Protein AF-A0A925JDQ9-F1 (afdb_monomer_lite)

pLDDT: mean 83.41, std 15.53, range [37.03, 96.75]

Structure (mmCIF, N/CA/C/O backbone):
data_AF-A0A925JDQ9-F1
#
_entry.id   AF-A0A925JDQ9-F1
#
loop_
_atom_site.group_PDB
_atom_site.id
_atom_site.type_symbol
_atom_site.label_atom_id
_atom_site.label_alt_id
_atom_site.label_comp_id
_atom_site.label_asym_id
_atom_site.label_entity_id
_atom_site.label_seq_id
_atom_site.pdbx_PDB_ins_code
_atom_site.Cartn_x
_atom_site.Cartn_y
_atom_site.Cartn_z
_atom_site.occupancy
_atom_site.B_iso_or_equiv
_atom_site.auth_seq_id
_atom_site.auth_comp_id
_atom_site.auth_asym_id
_atom_site.auth_atom_id
_atom_site.pdbx_PDB_model_num
ATOM 1 N N . GLN A 1 1 ? 0.563 -1.129 -19.027 1.00 66.50 1 GLN A N 1
ATOM 2 C CA . GLN A 1 1 ? 1.652 -0.339 -18.415 1.00 66.50 1 GLN A CA 1
ATOM 3 C C . GLN A 1 1 ? 1.231 0.049 -17.010 1.00 66.50 1 GLN A C 1
ATOM 5 O O . GLN A 1 1 ? 0.073 0.409 -16.829 1.00 66.50 1 GLN A O 1
ATOM 10 N N . MET A 1 2 ? 2.146 -0.046 -16.046 1.00 76.31 2 MET A N 1
ATOM 11 C CA . MET A 1 2 ? 1.923 0.403 -14.670 1.00 76.31 2 MET A CA 1
ATOM 12 C C . MET A 1 2 ? 1.898 1.937 -14.602 1.00 76.31 2 MET A C 1
ATOM 14 O O . MET A 1 2 ? 2.707 2.577 -15.279 1.00 76.31 2 MET A O 1
ATOM 18 N N . PRO A 1 3 ? 1.011 2.548 -13.800 1.00 78.00 3 PRO A N 1
ATOM 19 C CA . PRO A 1 3 ? 1.032 3.989 -13.592 1.00 78.00 3 PRO A CA 1
ATOM 20 C C . PRO A 1 3 ? 2.307 4.391 -12.840 1.00 78.00 3 PRO A C 1
ATOM 22 O O . PRO A 1 3 ? 2.555 3.927 -11.734 1.00 78.00 3 PRO A O 1
ATOM 25 N N . ALA A 1 4 ? 3.112 5.281 -13.423 1.00 82.06 4 ALA A N 1
ATOM 26 C CA . ALA A 1 4 ? 4.364 5.743 -12.811 1.00 82.06 4 ALA A CA 1
ATOM 27 C C . ALA A 1 4 ? 4.151 6.649 -11.582 1.00 82.06 4 ALA A C 1
ATOM 29 O O . ALA A 1 4 ? 5.067 6.830 -10.778 1.00 82.06 4 ALA A O 1
ATOM 30 N N . ARG A 1 5 ? 2.951 7.231 -11.452 1.00 88.81 5 ARG A N 1
ATOM 31 C CA . ARG A 1 5 ? 2.574 8.166 -10.391 1.00 88.81 5 ARG A CA 1
ATOM 32 C C . ARG A 1 5 ? 1.091 8.039 -10.062 1.00 88.81 5 ARG A C 1
ATOM 34 O O . ARG A 1 5 ? 0.259 7.978 -10.965 1.00 88.81 5 ARG A O 1
ATOM 41 N N . VAL A 1 6 ? 0.775 8.068 -8.774 1.00 90.94 6 VAL A N 1
ATOM 42 C CA . VAL A 1 6 ? -0.585 8.110 -8.230 1.00 90.94 6 VAL A CA 1
ATOM 43 C C . VAL A 1 6 ? -0.711 9.358 -7.362 1.00 90.94 6 VAL A C 1
ATOM 45 O O . VAL A 1 6 ? 0.164 9.635 -6.541 1.00 90.94 6 VAL A O 1
ATOM 48 N N . GLU A 1 7 ? -1.786 10.126 -7.537 1.00 92.81 7 GLU A N 1
ATOM 49 C CA . GLU A 1 7 ? -2.077 11.304 -6.714 1.00 92.81 7 GLU A CA 1
ATOM 50 C C . GLU A 1 7 ? -3.413 11.140 -5.990 1.00 92.81 7 GLU A C 1
ATOM 52 O O . GLU A 1 7 ? -4.415 10.753 -6.588 1.00 92.81 7 GLU A O 1
ATOM 57 N N . LEU A 1 8 ? -3.419 11.460 -4.698 1.00 92.25 8 LEU A N 1
ATOM 58 C CA . LEU A 1 8 ? -4.596 11.465 -3.839 1.00 92.25 8 LEU A CA 1
ATOM 59 C C . LEU A 1 8 ? -4.738 12.867 -3.255 1.00 92.25 8 LEU A C 1
ATOM 61 O O . LEU A 1 8 ? -3.870 13.329 -2.516 1.00 92.25 8 LEU A O 1
ATOM 65 N N . THR A 1 9 ? -5.834 13.543 -3.573 1.00 93.44 9 THR A N 1
ATOM 66 C CA . THR A 1 9 ? -6.134 14.875 -3.039 1.00 93.44 9 THR A CA 1
ATOM 67 C C . THR A 1 9 ? -7.268 14.761 -2.039 1.00 93.44 9 THR A C 1
ATOM 69 O O . THR A 1 9 ? -8.276 14.113 -2.324 1.00 93.44 9 THR A O 1
ATOM 72 N N . ARG A 1 10 ? -7.143 15.434 -0.893 1.00 91.56 10 ARG A N 1
ATOM 73 C CA . ARG A 1 10 ? -8.266 15.655 0.017 1.00 91.56 10 ARG A CA 1
ATOM 74 C C . ARG A 1 10 ? -8.602 17.150 0.042 1.00 91.56 10 ARG A C 1
ATOM 76 O O . ARG A 1 10 ? -7.960 17.893 0.780 1.00 91.56 10 ARG A O 1
ATOM 83 N N . PRO A 1 11 ? -9.603 17.599 -0.740 1.00 89.25 11 PRO A N 1
ATOM 84 C CA . PRO A 1 11 ? -9.909 19.024 -0.880 1.00 89.25 11 PRO A CA 1
ATOM 85 C C . PRO A 1 11 ? -10.265 19.711 0.443 1.00 89.25 11 PRO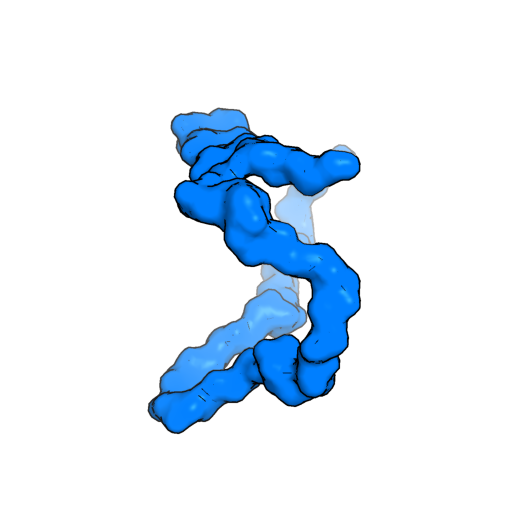 A C 1
ATOM 87 O O . PRO A 1 11 ? -9.808 20.818 0.686 1.00 89.25 11 PRO A O 1
ATOM 90 N N . GLN A 1 12 ? -11.023 19.028 1.308 1.00 91.88 12 GLN A N 1
ATOM 91 C CA . GLN A 1 12 ? -11.468 19.545 2.613 1.00 91.88 12 GLN A CA 1
ATOM 92 C C . GLN A 1 12 ? -10.285 19.923 3.523 1.00 91.88 12 GLN A C 1
ATOM 94 O O . GLN A 1 12 ? -10.295 20.966 4.170 1.00 91.88 12 GLN A O 1
ATOM 99 N N . ASP A 1 13 ? -9.230 19.104 3.509 1.00 88.38 13 ASP A N 1
ATOM 100 C CA . ASP A 1 13 ? -8.064 19.255 4.387 1.00 88.38 13 ASP A CA 1
ATOM 101 C C . ASP A 1 13 ? -6.880 19.924 3.658 1.00 88.38 13 ASP A C 1
ATOM 103 O O . ASP A 1 13 ? -5.771 19.973 4.184 1.00 88.38 13 ASP A O 1
ATOM 107 N N . HIS A 1 14 ? -7.106 20.420 2.434 1.00 89.12 14 HIS A N 1
ATOM 108 C CA . HIS A 1 14 ? -6.141 21.148 1.603 1.00 89.12 14 HIS A CA 1
ATOM 109 C C . HIS A 1 14 ? -4.770 20.465 1.453 1.00 89.12 14 HIS A C 1
ATOM 111 O O . HIS A 1 14 ? -3.747 21.139 1.320 1.00 89.12 14 HIS A O 1
ATOM 117 N N . TYR A 1 15 ? -4.733 19.129 1.427 1.00 91.12 15 TYR A N 1
ATOM 118 C CA . TYR A 1 15 ? -3.495 18.382 1.209 1.00 91.12 15 TYR A CA 1
ATOM 119 C C . TYR A 1 15 ? -3.580 17.433 0.015 1.00 91.12 15 TYR A C 1
ATOM 121 O O . TYR A 1 15 ? -4.651 16.981 -0.410 1.00 91.12 15 TYR A O 1
ATOM 129 N N . LYS A 1 16 ? -2.396 17.121 -0.515 1.00 93.31 16 LYS A N 1
ATOM 130 C CA . LYS A 1 16 ? -2.190 16.174 -1.605 1.00 93.31 16 LYS A CA 1
ATOM 131 C C . LYS A 1 16 ? -1.083 15.194 -1.242 1.00 93.31 16 LYS A C 1
ATOM 133 O O . LYS A 1 16 ? -0.003 15.605 -0.830 1.00 93.31 16 LYS A O 1
ATOM 138 N N . LEU A 1 17 ? -1.349 13.912 -1.449 1.00 94.50 17 LEU A N 1
ATOM 139 C CA . LEU A 1 17 ? -0.363 12.844 -1.413 1.00 94.50 17 LEU A CA 1
ATOM 140 C C . LEU A 1 17 ? -0.001 12.461 -2.852 1.00 94.50 17 LEU A C 1
ATOM 142 O O . LEU A 1 17 ? -0.867 12.356 -3.720 1.00 94.50 17 LEU A O 1
ATOM 146 N N . SER A 1 18 ? 1.286 12.270 -3.121 1.00 92.62 18 SER A N 1
ATOM 147 C CA . SER A 1 18 ? 1.782 11.791 -4.412 1.00 92.62 18 SER A CA 1
ATOM 148 C C . SER A 1 18 ? 2.721 10.615 -4.177 1.00 92.62 18 SER A C 1
ATOM 150 O O . SER A 1 18 ? 3.652 10.724 -3.383 1.00 92.62 18 SER A O 1
ATOM 152 N N . LEU A 1 19 ? 2.458 9.502 -4.856 1.00 92.19 19 LEU A N 1
ATOM 153 C CA . LEU A 1 19 ? 3.223 8.262 -4.779 1.00 92.19 19 LEU A CA 1
ATOM 154 C C . LEU A 1 19 ? 3.815 7.960 -6.156 1.00 92.19 19 LEU A C 1
ATOM 156 O O . LEU A 1 19 ? 3.085 7.956 -7.145 1.00 92.19 19 LEU A O 1
ATOM 160 N N . SER A 1 20 ? 5.112 7.673 -6.205 1.00 92.56 20 SER A N 1
ATOM 161 C CA . SER A 1 20 ? 5.821 7.277 -7.425 1.00 92.56 20 SER A CA 1
ATOM 162 C C . SER A 1 20 ? 6.773 6.124 -7.121 1.00 92.56 20 SER A C 1
ATOM 164 O O . SER A 1 20 ? 7.298 6.034 -6.011 1.00 92.56 20 SER A O 1
ATOM 166 N N . TYR A 1 21 ? 7.034 5.270 -8.112 1.00 89.38 21 TYR A N 1
ATOM 167 C CA . TYR A 1 21 ? 8.079 4.250 -8.006 1.00 89.38 21 TYR A CA 1
ATOM 168 C C . TYR A 1 21 ? 9.459 4.910 -7.983 1.00 89.38 21 TYR A C 1
ATOM 170 O O . TYR A 1 21 ? 9.765 5.730 -8.846 1.00 89.38 21 TYR A O 1
ATOM 178 N N . GLN A 1 22 ? 10.298 4.536 -7.015 1.00 89.81 22 GLN A N 1
ATOM 179 C CA . GLN A 1 22 ? 11.666 5.054 -6.921 1.00 89.81 22 GLN A CA 1
ATOM 180 C C . GLN A 1 22 ? 12.567 4.526 -8.050 1.00 89.81 22 GLN A C 1
ATOM 182 O O . GLN A 1 22 ? 13.385 5.280 -8.565 1.00 89.81 22 GLN A O 1
ATOM 187 N N . ALA A 1 23 ? 12.398 3.258 -8.439 1.00 90.56 23 ALA A N 1
ATOM 188 C CA . ALA A 1 23 ? 13.110 2.605 -9.540 1.00 90.56 23 ALA A CA 1
ATOM 189 C C . ALA A 1 23 ? 12.094 1.873 -10.441 1.00 90.56 23 ALA A C 1
ATOM 191 O O . ALA A 1 23 ? 11.833 0.684 -10.236 1.00 90.56 23 ALA A O 1
ATOM 192 N N . PRO A 1 24 ? 11.433 2.581 -11.377 1.00 88.00 24 PRO A N 1
ATOM 193 C CA . PRO A 1 24 ? 10.394 2.002 -12.234 1.00 88.00 24 PRO A CA 1
ATOM 194 C C . PRO A 1 24 ? 10.866 0.799 -13.066 1.00 88.00 24 PRO A C 1
ATOM 196 O O . PRO A 1 24 ? 10.084 -0.107 -13.340 1.00 88.00 24 PRO A O 1
ATOM 199 N N . GLU A 1 25 ? 12.140 0.774 -13.447 1.00 88.31 25 GLU A N 1
ATOM 200 C CA . GLU A 1 25 ? 12.790 -0.303 -14.197 1.00 88.31 25 GLU A CA 1
ATOM 201 C C . GLU A 1 25 ? 12.937 -1.607 -13.402 1.00 88.31 25 GLU A C 1
ATOM 203 O O . GLU A 1 25 ? 13.063 -2.674 -13.997 1.00 88.31 25 GLU A O 1
ATOM 208 N N . ALA A 1 26 ? 12.903 -1.527 -12.070 1.00 89.62 26 ALA A N 1
ATOM 209 C CA . ALA A 1 26 ? 13.024 -2.676 -11.177 1.00 89.62 26 ALA A CA 1
ATOM 210 C C . ALA A 1 26 ? 11.662 -3.297 -10.811 1.00 89.62 26 ALA A C 1
ATOM 212 O O . ALA A 1 26 ? 11.608 -4.240 -10.022 1.00 89.62 26 ALA A O 1
ATOM 213 N N . VAL A 1 27 ? 10.554 -2.770 -11.345 1.00 87.50 27 VAL A N 1
ATOM 214 C CA . VAL A 1 27 ? 9.212 -3.291 -11.063 1.00 87.50 27 VAL A CA 1
ATOM 215 C C . VAL A 1 27 ? 9.030 -4.644 -11.746 1.00 87.50 27 VAL A C 1
ATOM 217 O O . VAL A 1 27 ? 9.076 -4.749 -12.970 1.00 87.50 27 VAL A O 1
ATOM 220 N N . VAL A 1 28 ? 8.759 -5.670 -10.941 1.00 89.44 28 VAL A N 1
ATOM 221 C CA . VAL A 1 28 ? 8.398 -7.011 -11.409 1.00 89.44 28 VAL A CA 1
ATOM 222 C C . VAL A 1 28 ? 6.906 -7.225 -11.171 1.00 89.44 28 VAL A C 1
ATOM 224 O O . VAL A 1 28 ? 6.395 -6.931 -10.091 1.00 89.44 28 VAL A O 1
ATOM 227 N N . ILE A 1 29 ? 6.209 -7.708 -12.196 1.00 87.06 29 ILE A N 1
ATOM 228 C CA . ILE A 1 29 ? 4.776 -8.019 -12.166 1.00 87.06 29 ILE A CA 1
ATOM 229 C C . ILE A 1 29 ? 4.630 -9.542 -12.224 1.00 87.06 29 ILE A C 1
ATOM 231 O O . ILE A 1 29 ? 5.504 -10.220 -12.761 1.00 87.06 29 ILE A O 1
ATOM 235 N N . ASP A 1 30 ? 3.542 -10.065 -11.660 1.00 89.50 30 ASP A N 1
ATOM 236 C CA . ASP A 1 30 ? 3.199 -11.494 -11.673 1.00 89.50 30 ASP A CA 1
ATOM 237 C C . ASP A 1 30 ? 4.232 -12.404 -10.984 1.00 89.50 30 ASP A C 1
ATOM 239 O O . ASP A 1 30 ? 4.330 -13.597 -11.268 1.00 89.50 30 ASP A O 1
ATOM 243 N N . SER A 1 31 ? 4.989 -11.853 -10.033 1.00 92.62 31 SER A N 1
ATOM 244 C CA . SER A 1 31 ? 5.828 -12.643 -9.133 1.00 92.62 31 SER A CA 1
ATOM 245 C C . SER A 1 31 ? 4.968 -13.523 -8.231 1.00 92.62 31 SER A C 1
ATOM 247 O O . SER A 1 31 ? 3.980 -13.069 -7.649 1.00 92.62 31 SER A O 1
ATOM 249 N N . GLN A 1 32 ? 5.382 -14.777 -8.070 1.00 95.69 32 GLN A N 1
ATOM 250 C CA . GLN A 1 32 ? 4.777 -15.673 -7.097 1.00 95.69 32 GLN A CA 1
ATOM 251 C C . GLN A 1 32 ? 5.332 -15.375 -5.703 1.00 95.69 32 GLN A C 1
ATOM 253 O O . GLN A 1 32 ? 6.544 -15.287 -5.513 1.00 95.69 32 GLN A O 1
ATOM 258 N N . TYR A 1 33 ? 4.428 -15.237 -4.741 1.00 94.44 33 TYR A N 1
ATOM 259 C CA . TYR A 1 33 ? 4.742 -14.994 -3.341 1.00 94.44 33 TYR A CA 1
ATOM 260 C C . TYR A 1 33 ? 4.002 -16.004 -2.470 1.00 94.44 33 TYR A C 1
ATOM 262 O O . TYR A 1 33 ? 2.868 -16.378 -2.786 1.00 94.44 33 TYR A O 1
ATOM 270 N N . ASP A 1 34 ? 4.635 -16.422 -1.379 1.00 96.75 34 ASP A N 1
ATOM 271 C CA . ASP A 1 34 ? 3.987 -17.248 -0.367 1.00 96.75 34 ASP A CA 1
ATOM 272 C C . ASP A 1 34 ? 2.867 -16.457 0.325 1.00 96.75 34 ASP A C 1
ATOM 274 O O . ASP A 1 34 ? 2.931 -15.237 0.467 1.00 96.75 34 ASP A O 1
ATOM 278 N N . ALA A 1 35 ? 1.786 -17.134 0.714 1.00 95.06 35 ALA A N 1
ATOM 279 C CA . ALA A 1 35 ? 0.594 -16.455 1.230 1.00 95.06 35 ALA A CA 1
ATOM 280 C C . ALA A 1 35 ? 0.823 -15.774 2.594 1.00 95.06 35 ALA A C 1
ATOM 282 O O . ALA A 1 35 ? 0.131 -14.816 2.937 1.00 95.06 35 ALA A O 1
ATOM 283 N N . ASP A 1 36 ? 1.790 -16.265 3.363 1.00 95.06 36 ASP A N 1
ATOM 284 C CA . ASP A 1 36 ? 2.141 -15.782 4.696 1.00 95.06 36 ASP A CA 1
ATOM 285 C C . ASP A 1 36 ? 2.740 -14.368 4.688 1.00 95.06 36 ASP A C 1
ATOM 287 O O . ASP A 1 36 ? 2.521 -13.621 5.638 1.00 95.06 36 ASP A O 1
ATOM 291 N N . ILE A 1 37 ? 3.397 -13.932 3.604 1.00 94.75 37 ILE A N 1
ATOM 292 C CA . ILE A 1 37 ? 3.964 -12.571 3.529 1.00 94.75 37 ILE A CA 1
ATOM 293 C C . ILE A 1 37 ? 2.894 -11.472 3.567 1.00 94.75 37 ILE A C 1
ATOM 295 O O . ILE A 1 37 ? 3.200 -10.314 3.852 1.00 94.75 37 ILE A O 1
ATOM 299 N N . PHE A 1 38 ? 1.647 -11.821 3.242 1.00 94.19 38 PHE A N 1
ATOM 300 C CA . PHE A 1 38 ? 0.503 -10.910 3.266 1.00 94.19 38 PHE A CA 1
ATOM 301 C C . PHE A 1 38 ? -0.225 -10.920 4.616 1.00 94.19 38 PHE A C 1
ATOM 303 O O . PHE A 1 38 ? -1.205 -10.192 4.789 1.00 94.19 38 PHE A O 1
ATOM 310 N N . VAL A 1 39 ? 0.241 -11.721 5.578 1.00 93.06 39 VAL A N 1
ATOM 311 C CA . VAL A 1 39 ? -0.271 -11.739 6.947 1.00 93.06 39 VAL A CA 1
ATOM 312 C C . VAL A 1 39 ? 0.517 -10.730 7.780 1.00 93.06 39 VAL A C 1
ATOM 314 O O . VAL A 1 39 ? 1.736 -10.812 7.915 1.00 93.06 39 VAL A O 1
ATOM 317 N N . LEU A 1 40 ? -0.186 -9.756 8.361 1.00 89.62 40 LEU A N 1
ATOM 318 C CA . LEU A 1 40 ? 0.420 -8.820 9.303 1.00 89.62 40 LEU A CA 1
ATOM 319 C C . LEU A 1 40 ? 0.654 -9.523 10.647 1.00 89.62 40 LEU A C 1
ATOM 321 O O . LEU A 1 40 ? -0.296 -9.831 11.361 1.00 89.62 40 LEU A O 1
ATOM 325 N N . GLU A 1 41 ? 1.919 -9.734 11.008 1.00 91.94 41 GLU A N 1
ATOM 326 C CA . GLU A 1 41 ? 2.306 -10.339 12.285 1.00 91.94 41 GLU A CA 1
ATOM 327 C C . GLU A 1 41 ? 2.862 -9.307 13.274 1.00 91.94 41 GLU A C 1
ATOM 329 O O . GLU A 1 41 ? 3.834 -8.596 12.994 1.00 91.94 41 GLU A O 1
ATOM 334 N N . ASN A 1 42 ? 2.308 -9.278 14.486 1.00 92.06 42 ASN A N 1
ATOM 335 C CA . ASN A 1 42 ? 2.807 -8.447 15.579 1.00 92.06 42 ASN A CA 1
ATOM 336 C C . ASN A 1 42 ? 3.995 -9.110 16.303 1.00 92.06 42 ASN A C 1
ATOM 338 O O . ASN A 1 42 ? 3.848 -9.754 17.342 1.00 92.06 42 ASN A O 1
ATOM 342 N N . LYS A 1 43 ? 5.205 -8.933 15.761 1.00 93.88 43 LYS A N 1
ATOM 343 C CA . LYS A 1 43 ? 6.429 -9.583 16.276 1.00 93.88 43 LYS A CA 1
ATOM 344 C C . LYS A 1 43 ? 6.913 -9.064 17.633 1.00 93.88 43 LYS A C 1
ATOM 346 O O . LYS A 1 43 ? 7.663 -9.760 18.313 1.00 93.88 43 LYS A O 1
ATOM 351 N N . TRP A 1 44 ? 6.496 -7.864 18.034 1.00 93.38 44 TRP A N 1
ATOM 352 C CA . TRP A 1 44 ? 6.946 -7.212 19.272 1.00 93.38 44 TRP A CA 1
ATOM 353 C C . TRP A 1 44 ? 5.866 -7.119 20.346 1.00 93.38 44 TRP A C 1
ATOM 355 O O . TRP A 1 44 ? 6.089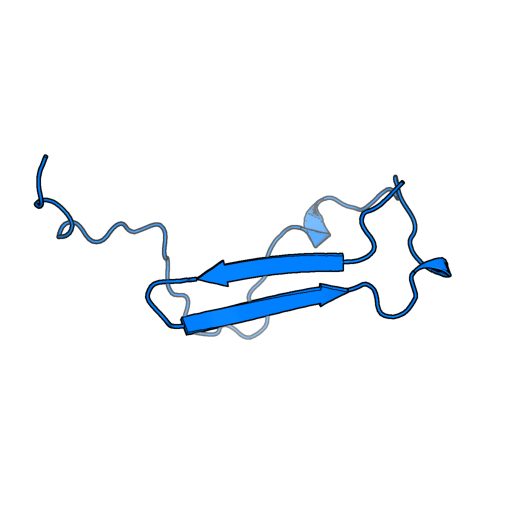 -6.459 21.357 1.00 93.38 44 TRP A O 1
ATOM 365 N N . GLN A 1 45 ? 4.718 -7.774 20.138 1.00 90.50 45 GLN A N 1
ATOM 366 C CA . GLN A 1 45 ? 3.596 -7.764 21.083 1.00 90.50 45 GLN A CA 1
ATOM 367 C C . GLN A 1 45 ? 3.169 -6.328 21.438 1.00 90.50 45 GLN A C 1
ATOM 369 O O . GLN A 1 45 ? 2.868 -6.010 22.589 1.00 90.50 45 GLN A O 1
ATOM 374 N N . LEU A 1 46 ? 3.181 -5.434 20.442 1.00 91.19 46 LEU A N 1
ATOM 375 C CA . LEU A 1 46 ? 2.718 -4.059 20.611 1.00 91.19 46 LEU A CA 1
ATOM 376 C C . LEU A 1 46 ? 1.205 -4.047 20.887 1.00 91.19 46 LEU A C 1
ATOM 378 O O . LEU A 1 46 ? 0.508 -4.947 20.420 1.00 91.19 46 LEU A O 1
ATOM 382 N N . PRO A 1 47 ? 0.670 -3.042 21.603 1.00 91.62 47 PRO A N 1
ATOM 383 C CA . PRO A 1 47 ? -0.771 -2.905 21.786 1.00 91.62 47 PRO A CA 1
ATOM 384 C C . PRO A 1 47 ? -1.509 -2.851 20.443 1.00 91.62 47 PRO A C 1
ATOM 386 O O . PRO A 1 47 ? -1.180 -2.032 19.584 1.00 91.62 47 PRO A O 1
ATOM 389 N N . GLU A 1 48 ? -2.519 -3.702 20.275 1.00 88.88 48 GLU A N 1
ATOM 390 C CA . GLU A 1 48 ? -3.311 -3.779 19.047 1.00 88.88 48 GLU A CA 1
ATOM 391 C C . GLU A 1 48 ? -4.602 -2.974 19.178 1.00 88.88 48 GLU A C 1
ATOM 393 O O . GLU A 1 48 ? -5.351 -3.101 20.151 1.00 88.88 48 GLU A O 1
ATOM 398 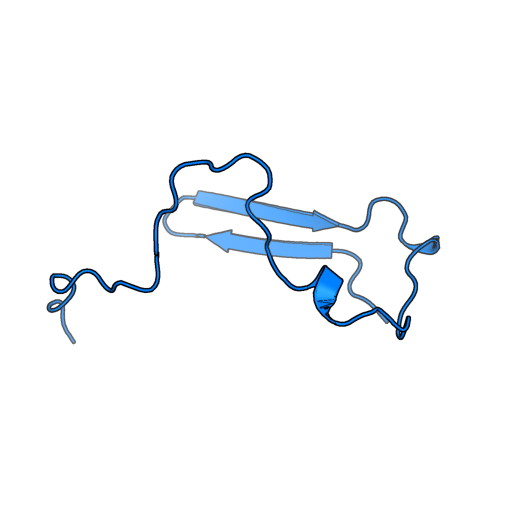N N . VAL A 1 49 ? -4.869 -2.144 18.172 1.00 87.25 49 VAL A N 1
ATOM 399 C CA . VAL A 1 49 ? -6.126 -1.411 18.036 1.00 87.25 49 VAL A CA 1
ATOM 400 C C . VAL A 1 49 ? -6.893 -2.032 16.881 1.00 87.25 49 VAL A C 1
ATOM 402 O O . VAL A 1 49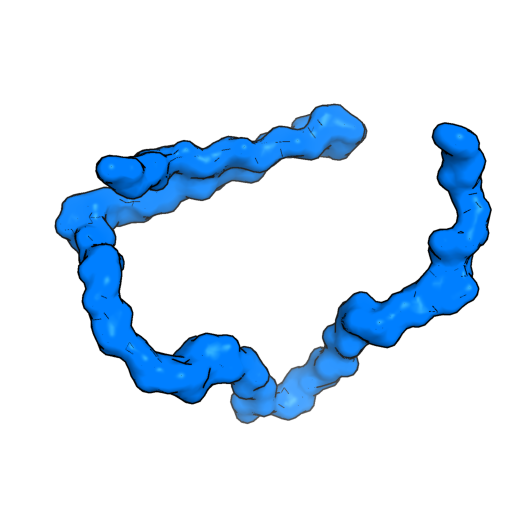 ? -6.465 -1.969 15.733 1.00 87.25 49 VAL A O 1
ATOM 405 N N . ASP A 1 50 ? -8.032 -2.632 17.199 1.00 84.62 50 ASP A N 1
ATOM 406 C CA . ASP A 1 50 ? -8.941 -3.185 16.204 1.00 84.62 50 ASP A CA 1
ATOM 407 C C . ASP A 1 50 ? -9.827 -2.059 15.655 1.00 84.62 50 ASP A C 1
ATOM 409 O O . ASP A 1 50 ? -10.679 -1.521 16.364 1.00 84.62 50 ASP A O 1
ATOM 413 N N . LEU A 1 51 ? -9.572 -1.684 14.401 1.00 82.62 51 LEU A N 1
ATOM 414 C CA . LEU A 1 51 ? -10.264 -0.604 13.693 1.00 82.62 51 LEU A CA 1
ATOM 415 C C . LEU A 1 51 ? -11.617 -1.046 13.108 1.00 82.62 51 LEU A C 1
ATOM 417 O O . LEU A 1 51 ? -12.429 -0.191 12.746 1.00 82.62 51 LEU A O 1
ATOM 421 N N . ASP A 1 52 ? -11.876 -2.356 13.039 1.00 83.12 52 ASP A N 1
ATOM 422 C CA . ASP A 1 52 ? -13.124 -2.933 12.528 1.00 83.12 52 ASP A CA 1
ATOM 423 C C . ASP A 1 52 ? -14.193 -3.064 13.615 1.00 83.12 52 ASP A C 1
ATOM 425 O O . ASP A 1 52 ? -15.386 -3.203 13.309 1.00 83.12 52 ASP A O 1
ATOM 429 N N . LYS A 1 53 ? -13.797 -2.938 14.889 1.00 80.69 53 LYS A N 1
ATOM 430 C CA . LYS A 1 53 ? -14.702 -2.620 16.000 1.00 80.69 53 LYS A CA 1
ATOM 431 C C . LYS A 1 53 ? -15.302 -1.240 15.759 1.00 80.69 53 LYS A C 1
ATOM 433 O O . LYS A 1 53 ? -14.863 -0.242 16.321 1.00 80.69 53 LYS A O 1
ATOM 438 N N . ARG A 1 54 ? -16.309 -1.188 14.883 1.00 63.75 54 ARG A N 1
ATOM 439 C CA . ARG A 1 54 ? -17.076 0.014 14.567 1.00 63.75 54 ARG A CA 1
ATOM 440 C C . ARG A 1 54 ? -17.405 0.738 15.863 1.00 63.75 54 ARG A C 1
ATOM 442 O O . ARG A 1 54 ? -18.033 0.163 16.752 1.00 63.75 54 ARG 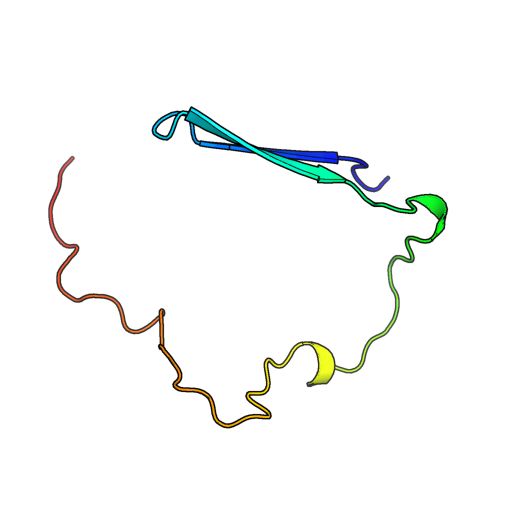A O 1
ATOM 449 N N . GLU A 1 55 ? -17.054 2.016 15.923 1.00 61.72 55 GLU A N 1
ATOM 450 C CA . GLU A 1 55 ? -17.690 2.925 16.858 1.00 61.72 55 GLU A CA 1
ATOM 451 C C . GLU A 1 55 ? -19.201 2.829 16.629 1.00 61.72 55 GLU A C 1
ATOM 453 O O . GLU A 1 55 ? -19.732 3.286 15.614 1.00 61.72 55 GLU A O 1
ATOM 458 N N . SER A 1 56 ? -19.923 2.261 17.590 1.00 56.56 56 SER A N 1
ATOM 459 C CA . SER A 1 56 ? -21.387 2.232 17.638 1.00 56.56 56 SER A CA 1
ATOM 460 C C . SER A 1 56 ? -22.025 3.635 17.729 1.00 56.56 56 SER A C 1
ATOM 462 O O . SER A 1 56 ? -23.218 3.753 17.987 1.00 56.56 56 SER A O 1
ATOM 464 N N . GLY A 1 57 ? -21.249 4.706 17.521 1.00 52.88 57 GLY A N 1
ATOM 465 C CA . GLY A 1 57 ? -21.639 6.105 17.681 1.00 52.88 57 GLY A CA 1
ATOM 466 C C . GLY A 1 57 ? -21.745 6.925 16.394 1.00 52.88 57 GLY A C 1
ATOM 467 O O . GLY A 1 57 ? -22.177 8.069 16.472 1.00 52.88 57 GLY A O 1
ATOM 468 N N . ARG A 1 58 ? -21.420 6.394 15.205 1.00 53.44 58 ARG A N 1
ATOM 469 C CA . ARG A 1 58 ? -21.575 7.148 13.940 1.00 53.44 58 ARG A CA 1
ATOM 470 C C . ARG A 1 58 ? -22.871 6.798 13.207 1.00 53.44 58 ARG A C 1
ATOM 472 O O . ARG A 1 58 ? -22.881 6.519 12.014 1.00 53.44 58 ARG A O 1
ATOM 479 N N . THR A 1 59 ? -23.978 6.825 13.945 1.00 50.06 59 THR A N 1
ATOM 480 C CA . THR A 1 59 ? -25.298 7.070 13.352 1.00 5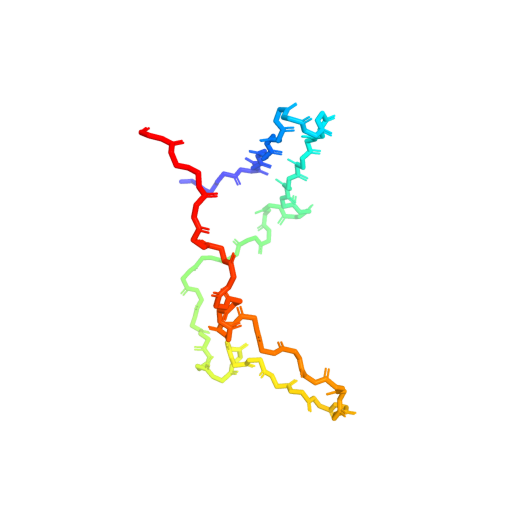0.06 59 THR A CA 1
ATOM 481 C C . THR A 1 59 ? -25.585 8.563 13.501 1.00 50.06 59 THR A C 1
ATOM 483 O O . THR A 1 59 ? -25.394 9.099 14.587 1.00 50.06 59 THR A O 1
ATOM 486 N N . LEU A 1 60 ? -26.090 9.179 12.424 1.00 50.03 60 LEU A N 1
ATOM 487 C CA . LEU A 1 60 ? -26.624 10.549 12.283 1.00 50.03 60 LEU A CA 1
ATOM 488 C C . LEU A 1 60 ? -25.678 11.608 11.689 1.00 50.03 60 LEU A C 1
ATOM 490 O O . LEU A 1 60 ? -24.970 12.324 12.390 1.00 50.03 60 LEU A O 1
ATOM 494 N N . SER A 1 61 ? -25.783 11.780 10.369 1.00 41.56 61 SER A N 1
ATOM 495 C CA . SER A 1 61 ? -26.302 12.995 9.700 1.00 41.56 61 SER A CA 1
ATOM 496 C C . SER A 1 61 ? -26.502 12.627 8.220 1.00 41.56 61 SER A C 1
ATOM 498 O O . SER A 1 61 ? -25.529 12.292 7.558 1.00 41.56 61 SER A O 1
ATOM 500 N N . GLN A 1 62 ? -27.739 12.325 7.795 1.00 37.75 62 GLN A N 1
ATOM 501 C CA . GLN A 1 62 ? -28.600 13.223 6.991 1.00 37.75 62 GLN A CA 1
ATOM 502 C C . GLN A 1 62 ? -27.895 13.640 5.682 1.00 37.75 62 GLN A C 1
ATOM 504 O O . GLN A 1 62 ? -26.832 14.239 5.749 1.00 37.75 62 GLN A O 1
ATOM 509 N N . GLN A 1 63 ? -28.394 13.389 4.472 1.00 37.03 63 GLN A N 1
ATOM 510 C CA . GLN A 1 63 ? -29.741 13.112 3.973 1.00 37.03 63 GLN A CA 1
ATOM 511 C C . GLN A 1 63 ? -29.596 12.610 2.527 1.00 37.03 63 GLN A C 1
ATOM 513 O O . GLN A 1 63 ? -28.602 13.019 1.882 1.00 37.03 63 GLN A O 1
#

Radius of gyration: 18.97 Å; chains: 1; bounding box: 43×38×40 Å

Sequence (63 aa):
QMPARVELTRPQDHYKLSLSYQAPEAVVIDSQYDADIFVLENKWQLPEVDLDKRESGRTLSQQ

Foldseek 3Di:
DDDQKDKDDDVVVGDIDMDGDPCPVPDDPPDDDDPCVPDDDDPPPPDDDDPVPDPPPPDDDDD

Secondary structure (DSSP, 8-state):
---SEEEEEETTTTEEEEEE-SSGGG---S----GGGGS---TT-PPP--SSS--TT------